Protein AF-A0A3N4RI26-F1 (afdb_monomer_lite)

Radius of gyration: 24.6 Å; chains: 1; bounding box: 34×34×106 Å

pLDDT: mean 72.89, std 19.06, range [35.5, 96.44]

Structure (mmCIF, N/CA/C/O backbone):
data_AF-A0A3N4RI26-F1
#
_entry.id   AF-A0A3N4RI26-F1
#
loop_
_atom_site.group_PDB
_atom_site.id
_atom_site.type_symbol
_atom_site.label_atom_id
_atom_site.label_alt_id
_atom_site.label_comp_id
_atom_site.label_asym_id
_atom_site.label_entity_id
_atom_site.label_seq_id
_atom_site.pdbx_PDB_ins_code
_atom_site.Cartn_x
_atom_site.Cartn_y
_atom_site.Cartn_z
_atom_site.occupancy
_atom_site.B_iso_or_equiv
_atom_site.auth_seq_id
_atom_site.auth_comp_id
_atom_site.auth_asym_id
_atom_site.auth_atom_id
_atom_site.pdbx_PDB_model_num
ATOM 1 N N . MET A 1 1 ? 13.252 3.857 -87.813 1.00 40.91 1 MET A N 1
ATOM 2 C CA . MET A 1 1 ? 14.164 3.438 -86.732 1.00 40.91 1 MET A CA 1
ATOM 3 C C . MET A 1 1 ? 13.305 3.055 -85.542 1.00 40.91 1 MET A C 1
ATOM 5 O O . MET A 1 1 ? 12.417 3.809 -85.177 1.00 40.91 1 MET A O 1
ATOM 9 N N . THR A 1 2 ? 13.484 1.824 -85.089 1.00 35.50 2 THR A N 1
ATOM 10 C CA . THR A 1 2 ? 12.728 1.076 -84.079 1.00 35.50 2 THR A CA 1
ATOM 11 C C . THR A 1 2 ? 13.024 1.564 -82.653 1.00 35.50 2 THR A C 1
ATOM 13 O O . THR A 1 2 ? 14.157 1.950 -82.398 1.00 35.50 2 THR A O 1
ATOM 16 N N . ASN A 1 3 ? 11.987 1.525 -81.795 1.00 40.06 3 ASN A N 1
ATOM 17 C CA . ASN A 1 3 ? 11.899 1.338 -80.326 1.00 40.06 3 ASN A CA 1
ATOM 18 C C . ASN A 1 3 ? 13.179 1.529 -79.476 1.00 40.06 3 ASN A C 1
ATOM 20 O O . ASN A 1 3 ? 14.255 1.063 -79.826 1.00 40.06 3 ASN A O 1
ATOM 24 N N . THR A 1 4 ? 13.115 2.072 -78.255 1.00 42.47 4 THR A N 1
ATOM 25 C CA . THR A 1 4 ? 12.596 1.339 -77.081 1.00 42.47 4 THR A CA 1
ATOM 26 C C . THR A 1 4 ? 12.365 2.304 -75.909 1.00 42.47 4 THR A C 1
ATOM 28 O O . THR A 1 4 ? 13.264 3.051 -75.534 1.00 42.47 4 THR A O 1
ATOM 31 N N . 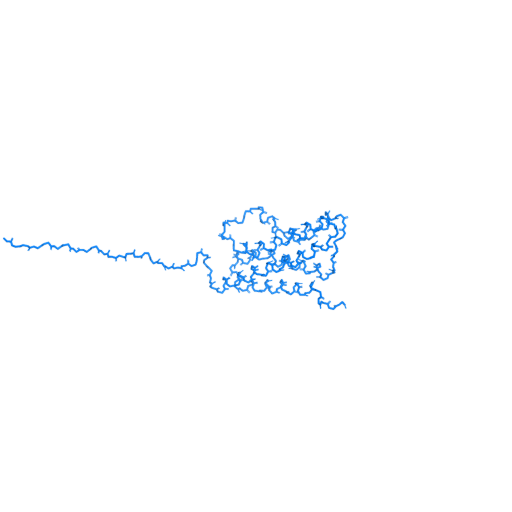SER A 1 5 ? 11.152 2.281 -75.348 1.00 48.16 5 SER A N 1
ATOM 32 C CA . SER A 1 5 ? 10.840 2.785 -74.010 1.00 48.16 5 SER A CA 1
ATOM 33 C C . SER A 1 5 ? 11.521 1.912 -72.962 1.00 48.16 5 SER A C 1
ATOM 35 O O . SER A 1 5 ? 11.330 0.699 -72.988 1.00 48.16 5 SER A O 1
ATOM 37 N N . THR A 1 6 ? 12.199 2.525 -71.997 1.00 48.50 6 THR A N 1
ATOM 38 C CA . THR A 1 6 ? 12.547 1.857 -70.738 1.00 48.50 6 THR A CA 1
ATOM 39 C C . THR A 1 6 ? 12.139 2.777 -69.596 1.00 48.50 6 THR A C 1
ATOM 41 O O . THR A 1 6 ? 12.827 3.737 -69.260 1.00 48.50 6 THR A O 1
ATOM 44 N N . LEU A 1 7 ? 10.936 2.514 -69.089 1.00 49.31 7 LEU A N 1
ATOM 45 C CA . LEU A 1 7 ? 10.533 2.825 -67.726 1.00 49.31 7 LEU A CA 1
ATOM 46 C C . LEU A 1 7 ? 11.225 1.795 -66.826 1.00 49.31 7 LEU A C 1
ATOM 48 O O . LEU A 1 7 ? 11.006 0.607 -67.022 1.00 49.31 7 LEU A O 1
ATOM 52 N N . ASP A 1 8 ? 12.040 2.263 -65.887 1.00 40.84 8 ASP A N 1
ATOM 53 C CA . ASP A 1 8 ? 12.632 1.521 -64.763 1.00 40.84 8 ASP A CA 1
ATOM 54 C C . ASP A 1 8 ? 13.083 2.604 -63.762 1.00 40.84 8 ASP A C 1
ATOM 56 O O . ASP A 1 8 ? 13.692 3.586 -64.176 1.00 40.84 8 ASP A O 1
ATOM 60 N N . LEU A 1 9 ? 12.820 2.601 -62.458 1.00 43.81 9 LEU A N 1
ATOM 61 C CA . LEU A 1 9 ? 12.167 1.672 -61.546 1.00 43.81 9 LEU A CA 1
ATOM 62 C C . LEU A 1 9 ? 11.546 2.533 -60.436 1.00 43.81 9 LEU A C 1
ATOM 64 O O . LEU A 1 9 ? 12.237 3.331 -59.804 1.00 43.81 9 LEU A O 1
ATOM 68 N N . ILE A 1 10 ? 10.250 2.358 -60.184 1.00 45.12 10 ILE A N 1
ATOM 69 C CA . ILE A 1 10 ? 9.661 2.701 -58.889 1.00 45.12 10 ILE A CA 1
ATOM 70 C C . ILE A 1 10 ? 10.203 1.642 -57.929 1.00 45.12 10 ILE A C 1
ATOM 72 O O . ILE A 1 10 ? 9.831 0.474 -58.040 1.00 45.12 10 ILE A O 1
ATOM 76 N N . LEU A 1 11 ? 11.135 2.027 -57.055 1.00 46.47 11 LEU A N 1
ATOM 77 C CA . LEU A 1 11 ? 11.578 1.169 -55.959 1.00 46.47 11 LEU A CA 1
ATOM 78 C C . LEU A 1 11 ? 10.369 0.878 -55.052 1.00 46.47 11 LEU A C 1
ATOM 80 O O . LEU A 1 11 ? 9.719 1.824 -54.599 1.00 46.47 11 LEU A O 1
ATOM 84 N N . PRO A 1 12 ? 10.030 -0.398 -54.816 1.00 46.53 12 PRO A N 1
ATOM 85 C CA . PRO A 1 12 ? 9.010 -0.769 -53.856 1.00 46.53 12 PRO A CA 1
ATOM 86 C C . PRO A 1 12 ? 9.603 -0.734 -52.444 1.00 46.53 12 PRO A C 1
ATOM 88 O O . PRO A 1 12 ? 10.682 -1.274 -52.217 1.00 46.53 12 PRO A O 1
ATOM 91 N N . GLY A 1 13 ? 8.849 -0.151 -51.515 1.00 48.12 13 GLY A N 1
ATOM 92 C CA . GLY A 1 13 ? 8.941 -0.462 -50.091 1.00 48.12 13 GLY A CA 1
ATOM 93 C C . GLY A 1 13 ? 10.145 0.112 -49.352 1.00 48.12 13 GLY A C 1
ATOM 94 O O . GLY A 1 13 ? 11.017 -0.643 -48.945 1.00 48.12 13 GLY A O 1
ATOM 95 N N . ASP A 1 14 ? 10.098 1.407 -49.035 1.00 45.34 14 ASP A N 1
ATOM 96 C CA . ASP A 1 14 ? 10.342 1.763 -47.634 1.00 45.34 14 ASP A CA 1
ATOM 97 C C . ASP A 1 14 ? 9.053 1.382 -46.893 1.00 45.34 14 ASP A C 1
ATOM 99 O O . ASP A 1 14 ? 8.148 2.198 -46.696 1.00 45.34 14 ASP A O 1
ATOM 103 N N . GLU A 1 15 ? 8.908 0.089 -46.588 1.00 51.53 15 GLU A N 1
ATOM 104 C CA . GLU A 1 15 ? 8.112 -0.269 -45.423 1.00 51.53 15 GLU A CA 1
ATOM 105 C C . GLU A 1 15 ? 8.780 0.482 -44.266 1.00 51.53 15 GLU A C 1
ATOM 107 O O . GLU A 1 15 ? 10.002 0.374 -44.128 1.00 51.53 15 GLU A O 1
ATOM 112 N N . PRO A 1 16 ? 8.058 1.312 -43.489 1.00 48.75 16 PRO A N 1
ATOM 113 C CA . PRO A 1 16 ? 8.619 1.730 -42.220 1.00 48.75 16 PRO A CA 1
ATOM 114 C C . PRO A 1 16 ? 9.012 0.434 -41.521 1.00 48.75 16 PRO A C 1
ATOM 116 O O . PRO A 1 16 ? 8.186 -0.481 -41.459 1.00 48.75 16 PRO A O 1
ATOM 119 N N . ASP A 1 17 ? 10.269 0.340 -41.085 1.00 44.81 17 ASP A N 1
ATOM 120 C CA . ASP A 1 17 ? 10.638 -0.641 -40.082 1.00 44.81 17 ASP A CA 1
ATOM 121 C C . ASP A 1 17 ? 9.568 -0.496 -38.996 1.00 44.81 17 ASP A C 1
ATOM 123 O O . ASP A 1 17 ? 9.475 0.512 -38.304 1.00 44.81 17 ASP A O 1
ATOM 127 N N . ASP A 1 18 ? 8.657 -1.463 -38.957 1.00 51.97 18 ASP A N 1
ATOM 128 C CA . ASP A 1 18 ? 7.813 -1.752 -37.816 1.00 51.97 18 ASP A CA 1
ATOM 129 C C . ASP A 1 18 ? 8.748 -2.454 -36.834 1.00 51.97 18 ASP A C 1
ATOM 131 O O . ASP A 1 18 ? 8.627 -3.641 -36.523 1.00 51.97 18 ASP A O 1
ATOM 135 N N . ASP A 1 19 ? 9.786 -1.731 -36.408 1.00 46.38 19 ASP A N 1
ATOM 136 C CA . ASP A 1 19 ? 10.457 -2.032 -35.176 1.00 46.38 19 ASP A CA 1
ATOM 137 C C . ASP A 1 19 ? 9.411 -1.737 -34.117 1.00 46.38 19 ASP A C 1
ATOM 139 O O . ASP A 1 19 ? 9.260 -0.608 -33.666 1.00 46.38 19 ASP A O 1
ATOM 143 N N . GLY A 1 20 ? 8.629 -2.770 -33.788 1.00 44.25 20 GLY A N 1
ATOM 144 C CA . GLY A 1 20 ? 7.655 -2.812 -32.704 1.00 44.25 20 GLY A CA 1
ATOM 145 C C . GLY A 1 20 ? 8.322 -2.581 -31.348 1.00 44.25 20 GLY A C 1
ATOM 146 O O . GLY A 1 20 ? 8.248 -3.419 -30.450 1.00 44.25 20 GLY A O 1
ATOM 147 N N . GLN A 1 21 ? 9.021 -1.455 -31.221 1.00 46.38 21 GLN A N 1
ATOM 148 C CA . GLN A 1 21 ? 9.578 -0.896 -30.022 1.00 46.38 21 GLN A CA 1
ATOM 149 C C . GLN A 1 21 ? 8.383 -0.602 -29.138 1.00 46.38 21 GLN A C 1
ATOM 151 O O . GLN A 1 21 ? 7.581 0.301 -29.388 1.00 46.38 21 GLN A O 1
ATOM 156 N N . ASP A 1 22 ? 8.254 -1.441 -28.118 1.00 49.50 22 ASP A N 1
ATOM 157 C CA . ASP A 1 22 ? 7.425 -1.195 -26.958 1.00 49.50 22 ASP A CA 1
ATOM 158 C C . ASP A 1 22 ? 7.547 0.285 -26.564 1.00 49.50 22 ASP A C 1
ATOM 160 O O . ASP A 1 22 ? 8.615 0.773 -26.192 1.00 49.50 22 ASP A O 1
ATOM 164 N N . TYR A 1 23 ? 6.433 1.001 -26.708 1.00 52.81 23 TYR A N 1
ATOM 165 C CA . TYR A 1 23 ? 6.313 2.463 -26.689 1.00 52.81 23 TYR A CA 1
ATOM 166 C C . TYR A 1 23 ? 6.672 3.122 -25.334 1.00 52.81 23 TYR A C 1
ATOM 168 O O . TYR A 1 23 ? 6.436 4.312 -25.144 1.00 52.81 23 TYR A O 1
ATOM 176 N N . ASP A 1 24 ? 7.208 2.361 -24.375 1.00 62.44 24 ASP A N 1
ATOM 177 C CA . ASP A 1 24 ? 7.559 2.789 -23.017 1.00 62.44 24 ASP A CA 1
ATOM 178 C C . ASP A 1 24 ? 9.058 2.657 -22.678 1.00 62.44 24 ASP A C 1
ATOM 180 O O . ASP A 1 24 ? 9.478 3.096 -21.606 1.00 62.44 24 ASP A O 1
ATOM 184 N N . GLY A 1 25 ? 9.883 2.100 -23.575 1.00 67.25 25 GLY A N 1
ATOM 185 C CA . GLY A 1 25 ? 11.329 1.963 -23.366 1.00 67.25 25 GLY A CA 1
ATOM 186 C C . GLY A 1 25 ? 11.726 0.967 -22.267 1.00 67.25 25 GLY A C 1
ATOM 187 O O . GLY A 1 25 ? 12.860 1.021 -21.785 1.00 67.25 25 GLY A O 1
ATOM 188 N N . LEU A 1 26 ? 10.818 0.072 -21.862 1.00 72.81 26 LEU A N 1
ATOM 189 C CA . LEU A 1 26 ? 11.044 -0.919 -20.811 1.00 72.81 26 LEU A CA 1
ATOM 190 C C . LEU A 1 26 ? 11.408 -2.292 -21.380 1.00 72.81 26 LEU A C 1
ATOM 192 O O . LEU A 1 26 ? 10.795 -2.799 -22.322 1.00 72.81 26 LEU A O 1
ATOM 196 N N . SER A 1 27 ? 12.361 -2.965 -20.740 1.00 80.75 27 SER A N 1
ATOM 197 C CA . SER A 1 27 ? 12.657 -4.368 -21.035 1.00 80.75 27 SER A CA 1
ATOM 198 C C . SER A 1 27 ? 11.496 -5.285 -20.610 1.00 80.75 27 SER A C 1
ATOM 200 O O . SER A 1 27 ? 10.722 -4.961 -19.706 1.00 80.75 27 SER A O 1
ATOM 202 N N . SER A 1 28 ? 11.351 -6.465 -21.226 1.00 81.75 28 SER A N 1
ATOM 203 C CA . SER A 1 28 ? 10.301 -7.427 -20.831 1.00 81.75 28 SER A CA 1
ATOM 204 C C . SER A 1 28 ? 10.307 -7.782 -19.333 1.00 81.75 28 SER A C 1
ATOM 206 O O . SER A 1 28 ? 9.226 -7.790 -18.746 1.00 81.75 28 SER A O 1
ATOM 208 N N . PRO A 1 29 ? 11.466 -7.993 -18.675 1.00 81.94 29 PRO A N 1
ATOM 209 C CA . PRO A 1 29 ? 11.506 -8.214 -17.227 1.00 81.94 29 PRO A CA 1
ATOM 210 C C . PRO A 1 29 ? 11.007 -7.018 -16.401 1.00 81.94 29 PRO A C 1
ATOM 212 O O . PRO A 1 29 ? 10.366 -7.195 -15.366 1.00 81.94 29 PRO A O 1
ATOM 215 N N . GLU A 1 30 ? 11.264 -5.784 -16.845 1.00 82.12 30 GLU A N 1
ATOM 216 C CA . GLU A 1 30 ? 10.748 -4.585 -16.172 1.00 82.12 30 GLU A CA 1
ATOM 217 C C . GLU A 1 30 ? 9.230 -4.474 -16.325 1.00 82.12 30 GLU A C 1
ATOM 219 O O . GLU A 1 30 ? 8.538 -4.155 -15.357 1.00 82.12 30 GLU A O 1
ATOM 224 N N . ARG A 1 31 ? 8.695 -4.809 -17.506 1.00 82.19 31 ARG A N 1
ATOM 225 C CA . ARG A 1 31 ? 7.246 -4.863 -17.748 1.00 82.19 31 ARG A CA 1
ATOM 226 C C . ARG A 1 31 ? 6.556 -5.914 -16.882 1.00 82.19 31 ARG A C 1
ATOM 228 O O . ARG A 1 31 ? 5.508 -5.628 -16.306 1.00 82.19 31 ARG A O 1
ATOM 235 N N . GLU A 1 32 ? 7.151 -7.098 -16.744 1.00 85.81 32 GLU A N 1
ATOM 236 C CA . GLU A 1 32 ? 6.658 -8.144 -15.840 1.00 85.81 32 GLU A CA 1
ATOM 237 C C . GLU A 1 32 ? 6.652 -7.655 -14.386 1.00 85.81 32 GLU A C 1
ATOM 239 O O . GLU A 1 32 ? 5.623 -7.714 -13.714 1.00 85.81 32 GLU A O 1
ATOM 244 N N . THR A 1 33 ? 7.751 -7.050 -13.935 1.00 87.25 33 THR A N 1
ATOM 245 C CA . THR A 1 33 ? 7.863 -6.509 -12.573 1.00 87.25 33 THR A CA 1
ATOM 246 C C . THR A 1 33 ? 6.831 -5.402 -12.303 1.00 87.25 33 THR A C 1
ATOM 248 O O . THR A 1 33 ? 6.257 -5.325 -11.216 1.00 87.25 33 THR A O 1
ATOM 251 N N . LEU A 1 34 ? 6.539 -4.548 -13.287 1.00 86.31 34 LEU A N 1
ATOM 252 C CA . LEU A 1 34 ? 5.482 -3.538 -13.175 1.00 86.31 34 LEU A CA 1
ATOM 253 C C . LEU A 1 34 ? 4.085 -4.157 -13.099 1.00 86.31 34 LEU A C 1
ATOM 255 O O . LEU A 1 34 ? 3.252 -3.693 -12.319 1.00 86.31 34 LEU A O 1
ATOM 259 N N . ALA A 1 35 ? 3.819 -5.207 -13.876 1.00 87.75 35 ALA A N 1
ATOM 260 C CA . ALA A 1 35 ? 2.559 -5.936 -13.795 1.00 87.75 35 ALA A CA 1
ATOM 261 C C . ALA A 1 35 ? 2.390 -6.601 -12.418 1.00 87.75 35 ALA A C 1
ATOM 263 O O . ALA A 1 35 ? 1.306 -6.551 -11.828 1.00 87.75 35 ALA A O 1
ATOM 264 N N . GLU A 1 36 ? 3.467 -7.157 -11.859 1.00 90.50 36 GLU A N 1
ATOM 265 C CA . GLU A 1 36 ? 3.473 -7.685 -10.496 1.00 90.50 36 GLU A CA 1
ATOM 266 C C . GLU A 1 36 ? 3.217 -6.597 -9.450 1.00 90.50 36 GLU A C 1
ATOM 268 O O . GLU A 1 36 ? 2.423 -6.814 -8.528 1.00 90.50 36 GLU A O 1
ATOM 273 N N . ALA A 1 37 ? 3.833 -5.420 -9.601 1.00 90.69 37 ALA A N 1
ATOM 274 C CA . ALA A 1 37 ? 3.595 -4.278 -8.725 1.00 90.69 37 ALA A CA 1
ATOM 275 C C . ALA A 1 37 ? 2.131 -3.834 -8.766 1.00 90.69 37 ALA A C 1
ATOM 277 O O . ALA A 1 37 ? 1.514 -3.674 -7.710 1.00 90.69 37 ALA A O 1
ATOM 278 N N . ALA A 1 38 ? 1.540 -3.739 -9.959 1.00 90.38 38 ALA A N 1
ATOM 279 C CA . ALA A 1 38 ? 0.128 -3.420 -10.128 1.00 90.38 38 ALA A CA 1
ATOM 280 C C . ALA A 1 38 ? -0.766 -4.462 -9.437 1.00 90.38 38 ALA A C 1
ATOM 282 O O . ALA A 1 38 ? -1.655 -4.109 -8.657 1.00 90.38 38 ALA A O 1
ATOM 283 N N . GLY A 1 39 ? -0.488 -5.752 -9.648 1.00 91.88 39 GLY A N 1
ATOM 284 C CA . GLY A 1 39 ? -1.195 -6.843 -8.977 1.00 91.88 39 GLY A CA 1
ATOM 285 C C . GLY A 1 39 ? -1.050 -6.794 -7.452 1.00 91.88 39 GLY A C 1
ATOM 286 O O . GLY A 1 39 ? -2.009 -7.058 -6.724 1.00 91.88 39 GLY A O 1
ATOM 287 N N . MET A 1 40 ? 0.127 -6.418 -6.948 1.00 94.69 40 MET A N 1
ATOM 288 C CA . MET A 1 40 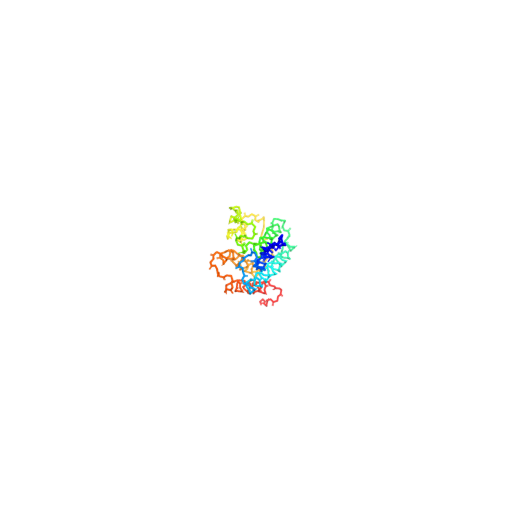? 0.362 -6.229 -5.519 1.00 94.69 40 MET A CA 1
ATOM 289 C C . MET A 1 40 ? -0.411 -5.030 -4.965 1.00 94.69 40 MET A C 1
ATOM 291 O O . MET A 1 40 ? -1.024 -5.152 -3.906 1.00 94.69 40 MET A O 1
ATOM 295 N N . GLY A 1 41 ? -0.457 -3.912 -5.691 1.00 92.88 41 GLY A N 1
ATOM 296 C CA . GLY A 1 41 ? -1.239 -2.737 -5.314 1.00 92.88 41 GLY A CA 1
ATOM 297 C C . GLY A 1 41 ? -2.730 -3.030 -5.192 1.00 92.88 41 GLY A C 1
ATOM 298 O O . GLY A 1 41 ? -3.351 -2.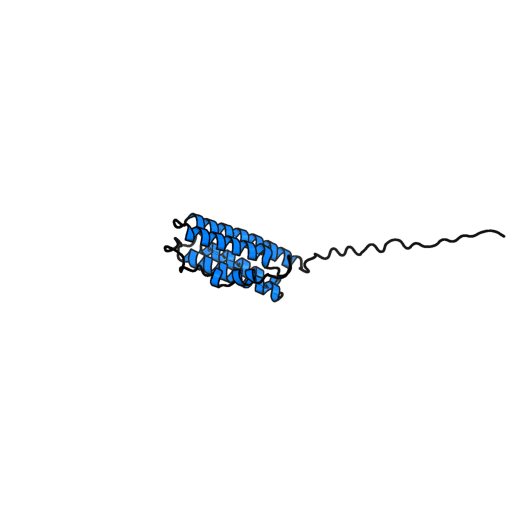626 -4.210 1.00 92.88 41 GLY A O 1
ATOM 299 N N . VAL A 1 42 ? -3.293 -3.809 -6.121 1.00 94.75 42 VAL A N 1
ATOM 300 C CA . VAL A 1 42 ? -4.693 -4.260 -6.052 1.00 94.75 42 VAL A CA 1
ATOM 301 C C . VAL A 1 42 ? -4.940 -5.121 -4.810 1.00 94.75 42 VAL A C 1
ATOM 303 O O . VAL A 1 42 ? -5.914 -4.894 -4.090 1.00 94.75 42 VAL A O 1
ATOM 306 N N . ARG A 1 43 ? -4.055 -6.085 -4.517 1.00 96.06 43 ARG A N 1
ATOM 307 C CA . ARG A 1 43 ? -4.180 -6.945 -3.325 1.00 96.06 43 ARG A CA 1
ATOM 308 C C . ARG A 1 43 ? -4.069 -6.149 -2.026 1.00 96.06 43 ARG A C 1
ATOM 310 O O . ARG A 1 43 ? -4.900 -6.331 -1.138 1.00 96.06 43 ARG A O 1
ATOM 317 N N . ALA A 1 44 ? -3.095 -5.247 -1.934 1.00 94.38 44 ALA A N 1
ATOM 318 C CA . ALA A 1 44 ? -2.921 -4.376 -0.777 1.00 94.38 44 ALA A CA 1
ATOM 319 C C . ALA A 1 44 ? -4.148 -3.487 -0.566 1.00 94.38 44 ALA A C 1
ATOM 321 O O . ALA A 1 44 ? -4.684 -3.431 0.538 1.00 94.38 44 ALA A O 1
ATOM 322 N N . ALA A 1 45 ? -4.659 -2.860 -1.628 1.00 93.88 45 ALA A N 1
ATOM 323 C CA . ALA A 1 45 ? -5.868 -2.049 -1.562 1.00 93.88 45 ALA A CA 1
ATOM 324 C C . ALA A 1 45 ? -7.097 -2.856 -1.127 1.00 93.88 45 ALA A C 1
ATOM 326 O O . ALA A 1 45 ? -7.892 -2.366 -0.328 1.00 93.88 45 ALA A O 1
ATOM 327 N N . ALA A 1 46 ? -7.250 -4.093 -1.606 1.00 96.44 46 ALA A N 1
ATOM 328 C CA . ALA A 1 46 ? -8.316 -4.982 -1.156 1.00 96.44 46 ALA A CA 1
ATOM 329 C C . ALA A 1 46 ? -8.202 -5.292 0.344 1.00 96.44 46 ALA A C 1
ATOM 331 O O . ALA A 1 46 ? -9.187 -5.150 1.061 1.00 96.44 46 ALA A O 1
ATOM 332 N N . TRP A 1 47 ? -7.006 -5.627 0.838 1.00 95.69 47 TRP A N 1
ATOM 333 C CA . TRP A 1 47 ? -6.771 -5.844 2.269 1.00 95.69 47 TRP A CA 1
ATOM 334 C C . TRP A 1 47 ? -7.065 -4.587 3.106 1.00 95.69 47 TRP A C 1
ATOM 336 O O . TRP A 1 47 ? -7.752 -4.664 4.116 1.00 95.69 47 TRP A O 1
ATOM 346 N N . ILE A 1 48 ? -6.648 -3.401 2.661 1.00 93.50 48 ILE A N 1
ATOM 347 C CA . ILE A 1 48 ? -6.957 -2.140 3.359 1.00 93.50 48 ILE A CA 1
ATOM 348 C C . ILE A 1 48 ? -8.476 -1.891 3.410 1.00 93.50 48 ILE A C 1
ATOM 350 O O . ILE A 1 48 ? -8.991 -1.398 4.414 1.00 93.50 48 ILE A O 1
ATOM 354 N N . ARG A 1 49 ? -9.216 -2.232 2.347 1.00 95.12 49 ARG A N 1
ATOM 355 C CA . ARG A 1 49 ? -10.681 -2.089 2.315 1.00 95.12 49 ARG A CA 1
ATOM 356 C C . ARG A 1 49 ? -11.373 -3.001 3.329 1.00 95.12 49 ARG A C 1
ATOM 358 O O . ARG A 1 49 ? -12.323 -2.544 3.954 1.00 95.12 49 ARG A O 1
ATOM 365 N N . THR A 1 50 ? -10.870 -4.211 3.586 1.00 96.00 50 THR A N 1
ATOM 366 C CA . THR A 1 50 ? -11.441 -5.063 4.650 1.00 96.00 50 THR A CA 1
ATOM 367 C C . THR A 1 50 ? -11.233 -4.457 6.043 1.00 96.00 50 THR A C 1
ATOM 369 O O . THR A 1 50 ? -12.098 -4.573 6.910 1.00 96.00 50 THR A O 1
ATOM 372 N N . LEU A 1 51 ? -10.126 -3.736 6.261 1.00 93.25 51 LEU A N 1
ATOM 373 C CA . LEU A 1 51 ? -9.928 -2.952 7.485 1.00 93.25 51 LEU A CA 1
ATOM 374 C C . LEU A 1 51 ? -10.893 -1.764 7.566 1.00 93.25 51 LEU A C 1
ATOM 376 O O . LEU A 1 51 ? -11.361 -1.432 8.655 1.00 93.25 51 LEU A O 1
ATOM 380 N N . ALA A 1 52 ? -11.204 -1.133 6.429 1.00 92.25 52 ALA A N 1
ATOM 381 C CA . ALA A 1 52 ? -12.169 -0.039 6.346 1.00 92.25 52 ALA A CA 1
ATOM 382 C C . ALA A 1 52 ? -13.588 -0.502 6.714 1.00 92.25 52 ALA A C 1
ATOM 384 O O . ALA A 1 52 ? -14.266 0.165 7.493 1.00 92.25 52 ALA A O 1
ATOM 385 N N . GLU A 1 53 ? -14.014 -1.664 6.214 1.00 94.94 53 GLU A N 1
ATOM 386 C CA . GLU A 1 53 ? -15.329 -2.264 6.493 1.00 94.94 53 GLU A CA 1
ATOM 387 C C . GLU A 1 53 ? -15.569 -2.520 7.986 1.00 94.94 53 GLU A C 1
ATOM 389 O O . GLU A 1 53 ? -16.702 -2.430 8.456 1.00 94.94 53 GLU A O 1
ATOM 394 N N . ARG A 1 54 ? -14.504 -2.780 8.752 1.00 93.44 54 ARG A N 1
ATOM 395 C CA . ARG A 1 54 ? -14.572 -2.967 10.208 1.00 93.44 54 ARG A CA 1
ATOM 396 C C . ARG A 1 54 ? -14.759 -1.670 10.993 1.00 93.44 54 ARG A C 1
ATOM 398 O O . ARG A 1 54 ? -15.119 -1.722 12.167 1.00 93.44 54 ARG A O 1
ATOM 405 N N . GLN A 1 55 ? -14.502 -0.510 10.389 1.00 90.69 55 GLN A N 1
ATOM 406 C CA . GLN A 1 55 ? -14.561 0.755 11.113 1.00 90.69 55 GLN A CA 1
ATOM 407 C C . GLN A 1 55 ? -16.013 1.169 11.384 1.00 90.69 55 GLN A C 1
ATOM 409 O O . GLN A 1 55 ? -16.792 1.433 10.459 1.00 90.69 55 GLN A O 1
ATOM 414 N N . GLY A 1 56 ? -16.349 1.297 12.672 1.00 87.69 56 GLY A N 1
ATOM 415 C CA . GLY A 1 56 ? -17.628 1.857 13.119 1.00 87.69 56 GLY A CA 1
ATOM 416 C C . GLY A 1 56 ? -17.780 3.340 12.765 1.00 87.69 56 GLY A C 1
ATOM 417 O O . GLY A 1 56 ? -18.866 3.779 12.399 1.00 87.69 56 GLY A O 1
ATOM 418 N N . GLU A 1 57 ? -16.673 4.087 12.784 1.00 88.19 57 GLU A N 1
ATOM 419 C CA . GLU A 1 57 ? -16.642 5.513 12.449 1.00 88.19 57 GLU A CA 1
ATOM 420 C C . GLU A 1 57 ? -16.479 5.749 10.938 1.00 88.19 57 GLU A C 1
ATOM 422 O O . GLU A 1 57 ? -15.537 5.264 10.301 1.00 88.19 57 GLU A O 1
ATOM 427 N N . GLU A 1 58 ? -17.368 6.561 10.363 1.00 88.12 58 GLU A N 1
ATOM 428 C CA . GLU A 1 58 ? -17.403 6.890 8.929 1.00 88.12 58 GLU A CA 1
ATOM 429 C C . GLU A 1 58 ? -16.121 7.591 8.443 1.00 88.12 58 GLU A C 1
ATOM 431 O O . GLU A 1 58 ? -15.639 7.338 7.337 1.00 88.12 58 GLU A O 1
ATOM 436 N N . ASP A 1 59 ? -15.542 8.476 9.258 1.00 83.75 59 ASP A N 1
ATOM 437 C CA . ASP A 1 59 ? -14.297 9.175 8.912 1.00 83.75 59 ASP A CA 1
ATOM 438 C C . ASP A 1 59 ? -13.098 8.220 8.840 1.00 83.75 59 ASP A C 1
ATOM 440 O O . ASP A 1 59 ? -12.241 8.354 7.957 1.00 83.75 59 ASP A O 1
ATOM 444 N N . ASN A 1 60 ? -13.068 7.207 9.710 1.00 85.06 60 ASN A N 1
ATOM 445 C CA . ASN A 1 60 ? -12.022 6.187 9.712 1.00 85.06 60 ASN A CA 1
ATOM 446 C C . ASN A 1 60 ? -12.135 5.290 8.476 1.00 85.06 60 ASN A C 1
ATOM 448 O O . ASN A 1 60 ? -11.135 5.060 7.789 1.00 85.06 60 ASN A O 1
ATOM 452 N N . ARG A 1 61 ? -13.359 4.872 8.129 1.00 90.00 61 ARG A N 1
ATOM 453 C CA . ARG A 1 61 ? -13.632 4.116 6.899 1.00 90.00 61 ARG A CA 1
ATOM 454 C C . ARG A 1 61 ? -13.192 4.882 5.656 1.00 90.00 61 ARG A C 1
ATOM 456 O O . ARG A 1 61 ? -12.389 4.375 4.873 1.00 90.00 61 ARG A O 1
ATOM 463 N N . ARG A 1 62 ? -13.620 6.144 5.514 1.00 86.56 62 ARG A N 1
ATOM 464 C CA . ARG A 1 62 ? -13.229 7.004 4.382 1.00 86.56 62 ARG A CA 1
ATOM 465 C C . ARG A 1 62 ? -11.721 7.211 4.293 1.00 86.56 62 ARG A C 1
ATOM 467 O O . ARG A 1 62 ? -11.184 7.276 3.185 1.00 86.56 62 ARG A O 1
ATOM 474 N N . SER A 1 63 ? -11.036 7.321 5.429 1.00 84.38 63 SER A N 1
ATOM 475 C CA . SER A 1 63 ? -9.578 7.465 5.467 1.00 84.38 63 SER A CA 1
ATOM 476 C C . SER A 1 63 ? -8.878 6.221 4.914 1.00 84.38 63 SER A C 1
ATOM 478 O O . SER A 1 63 ? -8.047 6.348 4.013 1.00 84.38 63 SER A O 1
ATOM 480 N N . LEU A 1 64 ? -9.272 5.022 5.356 1.00 89.00 64 LEU A N 1
ATOM 481 C CA . LEU A 1 64 ? -8.722 3.759 4.849 1.00 89.00 64 LEU A CA 1
ATOM 482 C C . LEU A 1 64 ? -9.068 3.524 3.370 1.00 89.00 64 LEU A C 1
ATOM 484 O O . LEU A 1 64 ? -8.214 3.095 2.601 1.00 89.00 64 LEU A O 1
ATOM 488 N N . GLU A 1 65 ? -10.264 3.891 2.911 1.00 90.56 65 GLU A N 1
ATOM 489 C CA . GLU A 1 65 ? -10.611 3.798 1.486 1.00 90.56 65 GLU A CA 1
ATOM 490 C C . GLU A 1 65 ? -9.789 4.737 0.595 1.00 90.56 65 GLU A C 1
ATOM 492 O O . GLU A 1 65 ? -9.423 4.389 -0.532 1.00 90.56 65 GLU A O 1
ATOM 497 N N . ARG A 1 66 ? -9.526 5.969 1.051 1.00 86.12 66 ARG A N 1
ATOM 498 C CA . ARG A 1 66 ? -8.624 6.888 0.336 1.00 86.12 66 ARG A CA 1
ATOM 499 C C . ARG A 1 66 ? -7.216 6.317 0.280 1.00 86.12 66 ARG A C 1
ATOM 501 O O . ARG A 1 66 ? -6.612 6.346 -0.787 1.00 86.12 66 ARG A O 1
ATOM 508 N N . TYR A 1 67 ? -6.748 5.758 1.390 1.00 86.69 67 TYR A N 1
ATOM 509 C CA . TYR A 1 67 ? -5.449 5.114 1.479 1.00 86.69 67 TYR A CA 1
ATOM 510 C C . TYR A 1 67 ? -5.342 3.913 0.517 1.00 86.69 67 TYR A C 1
ATOM 512 O O . TYR A 1 67 ? -4.415 3.849 -0.285 1.00 86.69 67 TYR A O 1
ATOM 520 N N . ALA A 1 68 ? -6.347 3.031 0.486 1.00 91.00 68 ALA A N 1
ATOM 521 C CA . ALA A 1 68 ? -6.429 1.914 -0.459 1.00 91.00 68 ALA A CA 1
ATOM 522 C C . ALA A 1 68 ? -6.360 2.379 -1.923 1.00 91.00 68 ALA A C 1
ATOM 524 O O . ALA A 1 68 ? -5.598 1.832 -2.718 1.00 91.00 68 ALA A O 1
ATOM 525 N N . ARG A 1 69 ? -7.127 3.421 -2.277 1.00 87.81 69 ARG A N 1
ATOM 526 C CA . ARG A 1 69 ? -7.099 4.011 -3.626 1.00 87.81 69 ARG A CA 1
ATOM 527 C C . ARG A 1 69 ? -5.731 4.584 -3.982 1.00 87.81 69 ARG A C 1
ATOM 529 O O . ARG A 1 69 ? -5.320 4.444 -5.127 1.00 87.81 69 ARG A O 1
ATOM 536 N N . ALA A 1 70 ? -5.051 5.232 -3.036 1.00 84.56 70 ALA A N 1
ATOM 537 C CA . ALA A 1 70 ? -3.713 5.768 -3.262 1.00 84.56 70 ALA A CA 1
ATOM 538 C C . ALA A 1 70 ? -2.717 4.639 -3.557 1.00 84.56 70 ALA A C 1
ATOM 540 O O . ALA A 1 70 ? -2.057 4.680 -4.589 1.00 84.56 70 ALA A O 1
ATOM 541 N N . VAL A 1 71 ? -2.682 3.596 -2.719 1.00 88.69 71 VAL A N 1
ATOM 542 C CA . VAL A 1 71 ? -1.798 2.431 -2.904 1.00 88.69 71 VAL A CA 1
ATOM 543 C C . VAL A 1 71 ? -2.007 1.765 -4.261 1.00 88.69 71 VAL A C 1
ATOM 545 O O . VAL A 1 71 ? -1.048 1.571 -5.006 1.00 88.69 71 VAL A O 1
ATOM 548 N N . GLU A 1 72 ? -3.258 1.468 -4.618 1.00 90.81 72 GLU A N 1
ATOM 549 C CA . GLU A 1 72 ? -3.586 0.869 -5.914 1.00 90.81 72 GLU A CA 1
ATOM 550 C C . GLU A 1 72 ? -3.138 1.759 -7.072 1.00 90.81 72 GLU A C 1
ATOM 552 O O . GLU A 1 72 ? -2.463 1.296 -7.989 1.00 90.81 72 GLU A O 1
ATOM 557 N N . ARG A 1 73 ? -3.497 3.046 -7.029 1.00 86.75 73 ARG A N 1
ATOM 558 C CA . ARG A 1 73 ? -3.205 4.006 -8.094 1.00 86.75 73 ARG A CA 1
ATOM 559 C C . ARG A 1 73 ? -1.705 4.145 -8.326 1.00 86.75 73 ARG A C 1
ATOM 561 O O . ARG A 1 73 ? -1.269 4.103 -9.472 1.00 86.75 73 ARG A O 1
ATOM 568 N N . ILE A 1 74 ? -0.929 4.256 -7.256 1.00 85.44 74 ILE A N 1
ATOM 569 C CA . ILE A 1 74 ? 0.514 4.459 -7.356 1.00 85.44 74 ILE A CA 1
ATOM 570 C C . ILE A 1 74 ? 1.168 3.232 -7.950 1.00 85.44 74 ILE A C 1
ATOM 572 O O . ILE A 1 74 ? 1.853 3.350 -8.958 1.00 85.44 74 ILE A O 1
ATOM 576 N N . LEU A 1 75 ? 0.881 2.056 -7.391 1.00 87.06 75 LEU A N 1
ATOM 577 C CA . LEU A 1 75 ? 1.526 0.817 -7.808 1.00 87.06 75 LEU A CA 1
ATOM 578 C C . LEU A 1 75 ? 1.073 0.313 -9.186 1.00 87.06 75 LEU A C 1
ATOM 580 O O . LEU A 1 75 ? 1.741 -0.538 -9.760 1.00 87.06 75 LEU A O 1
ATOM 584 N N . SER A 1 76 ? -0.039 0.825 -9.724 1.00 83.62 76 SER A N 1
ATOM 585 C CA . SER A 1 76 ? -0.554 0.427 -11.043 1.00 83.62 76 SER A CA 1
ATOM 586 C C . SER A 1 76 ? -0.330 1.448 -12.157 1.00 83.62 76 SER A C 1
ATOM 588 O O . SER A 1 76 ? -0.225 1.050 -13.316 1.00 83.62 76 SER A O 1
ATOM 590 N N . ARG A 1 77 ? -0.285 2.749 -11.844 1.00 75.81 77 ARG A N 1
ATOM 591 C CA . ARG A 1 77 ? -0.241 3.817 -12.859 1.00 75.81 77 ARG A CA 1
ATOM 592 C C . ARG A 1 77 ? 0.952 4.744 -12.711 1.00 75.81 77 ARG A C 1
ATOM 594 O O . ARG A 1 77 ? 1.500 5.171 -13.715 1.00 75.81 77 ARG A O 1
ATOM 601 N N . GLU A 1 78 ? 1.358 5.045 -11.483 1.00 72.94 78 GLU A N 1
ATOM 602 C CA . GLU A 1 78 ? 2.292 6.150 -11.215 1.00 72.94 78 GLU A CA 1
ATOM 603 C C . GLU A 1 78 ? 3.724 5.692 -10.948 1.00 72.94 78 GLU A C 1
ATOM 605 O O . GLU A 1 78 ? 4.601 6.536 -10.781 1.00 72.94 78 GLU A O 1
ATOM 610 N N . ILE A 1 79 ? 3.987 4.377 -10.935 1.00 71.12 79 ILE A N 1
ATOM 611 C CA . ILE A 1 79 ? 5.364 3.869 -10.920 1.00 71.12 79 ILE A CA 1
ATOM 612 C C . ILE A 1 79 ? 6.104 4.356 -12.165 1.00 71.12 79 ILE A C 1
ATOM 614 O O . ILE A 1 79 ? 7.245 4.764 -12.045 1.00 71.12 79 ILE A O 1
ATOM 618 N N . VAL A 1 80 ? 5.481 4.349 -13.347 1.00 62.31 80 VAL A N 1
ATOM 619 C CA . VAL A 1 80 ? 6.118 4.835 -14.579 1.00 62.31 80 VAL A CA 1
ATOM 620 C C . VAL A 1 80 ? 5.811 6.321 -14.734 1.00 62.31 80 VAL A C 1
ATOM 622 O O . VAL A 1 80 ? 4.703 6.690 -15.113 1.00 62.31 80 VAL A O 1
ATOM 625 N N . THR A 1 81 ? 6.797 7.173 -14.449 1.00 55.81 81 THR A N 1
ATOM 626 C CA . THR A 1 81 ? 6.689 8.644 -14.386 1.00 55.81 81 THR A CA 1
ATOM 627 C C . THR A 1 81 ? 6.301 9.357 -15.690 1.00 55.81 81 THR A C 1
ATOM 629 O O . THR A 1 81 ? 6.295 10.584 -15.707 1.00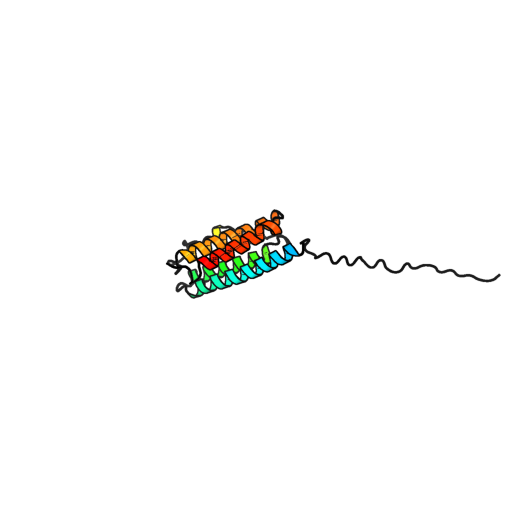 55.81 81 THR A O 1
ATOM 632 N N . ASP A 1 82 ? 5.977 8.631 -16.761 1.00 50.88 82 ASP A N 1
ATOM 633 C CA . ASP A 1 82 ? 5.731 9.212 -18.087 1.00 50.88 82 ASP A CA 1
ATOM 634 C C . ASP A 1 82 ? 4.664 8.477 -18.919 1.00 50.88 82 ASP A C 1
ATOM 636 O O . ASP A 1 82 ? 4.489 8.757 -20.100 1.00 50.88 82 ASP A O 1
ATOM 640 N N . ARG A 1 83 ? 3.915 7.526 -18.335 1.00 48.50 83 ARG A N 1
ATOM 641 C CA . ARG A 1 83 ? 2.919 6.760 -19.111 1.00 48.50 83 ARG A CA 1
ATOM 642 C C . ARG A 1 83 ? 1.727 7.615 -19.568 1.00 48.50 83 ARG A C 1
ATOM 644 O O . ARG A 1 83 ? 1.150 7.328 -20.609 1.00 48.50 83 ARG A O 1
ATOM 651 N N . ASP A 1 84 ? 1.406 8.669 -18.813 1.00 50.59 84 ASP A N 1
ATOM 652 C CA . ASP A 1 84 ? 0.291 9.595 -19.071 1.00 50.59 84 ASP A CA 1
ATOM 653 C C . ASP A 1 84 ? 0.722 11.084 -18.977 1.00 50.59 84 ASP A C 1
ATOM 655 O O . ASP A 1 84 ? -0.121 11.973 -18.829 1.00 50.59 84 ASP A O 1
ATOM 659 N N . GLY A 1 85 ? 2.030 11.373 -19.046 1.00 48.47 85 GLY A N 1
ATOM 660 C CA . GLY A 1 85 ? 2.612 12.712 -18.866 1.00 48.47 85 GLY A CA 1
ATOM 661 C C . GLY A 1 85 ? 3.155 12.995 -17.452 1.00 48.47 85 GLY A C 1
ATOM 662 O O . GLY A 1 85 ? 3.106 12.126 -16.577 1.00 48.47 85 GLY A O 1
ATOM 663 N N . PRO A 1 86 ? 3.705 14.204 -17.204 1.00 51.06 86 PRO A N 1
ATOM 664 C CA . PRO A 1 86 ? 4.372 14.532 -15.946 1.00 51.06 86 PRO A CA 1
ATOM 665 C C . PRO A 1 86 ? 3.413 14.423 -14.756 1.00 51.06 86 PRO A C 1
ATOM 667 O O . PRO A 1 86 ? 2.275 14.891 -14.821 1.00 51.06 86 PRO A O 1
ATOM 670 N N . LEU A 1 87 ? 3.894 13.864 -13.639 1.00 52.03 87 LEU A N 1
ATOM 671 C CA . LEU A 1 87 ? 3.159 13.826 -12.370 1.00 52.03 87 LEU A CA 1
ATOM 672 C C . LEU A 1 87 ? 2.761 15.263 -11.975 1.00 52.03 87 LEU A C 1
ATOM 674 O O . LEU A 1 87 ? 3.599 16.055 -11.539 1.00 52.03 87 LEU A O 1
ATOM 678 N N . GLU A 1 88 ? 1.487 15.625 -12.144 1.00 50.84 88 GLU A N 1
ATOM 679 C CA . GLU A 1 88 ? 0.990 16.957 -11.786 1.00 50.84 88 GLU A CA 1
ATOM 680 C C . GLU A 1 88 ? 1.256 17.247 -10.297 1.00 50.84 88 GLU A C 1
ATOM 682 O O . GLU A 1 88 ? 1.146 16.361 -9.452 1.00 50.84 88 GLU A O 1
ATOM 687 N N . GLY A 1 89 ? 1.565 18.494 -9.925 1.00 45.31 89 GLY A N 1
ATOM 688 C CA . GLY A 1 89 ? 1.971 18.854 -8.553 1.00 45.31 89 GLY A CA 1
ATOM 689 C C . GLY A 1 89 ? 0.984 18.464 -7.435 1.00 45.31 89 GLY A C 1
ATOM 690 O O . GLY A 1 89 ? 1.391 18.279 -6.289 1.00 45.31 89 GLY A O 1
ATOM 691 N N . GLN A 1 90 ? -0.301 18.255 -7.748 1.00 48.16 90 GLN A N 1
ATOM 692 C CA . GLN A 1 90 ? -1.285 17.710 -6.798 1.00 48.16 90 GLN A CA 1
ATOM 693 C C . GLN A 1 90 ? -1.018 16.247 -6.419 1.00 48.16 90 GLN A C 1
ATOM 695 O O . GLN A 1 90 ? -1.473 15.779 -5.377 1.00 48.16 90 GLN A O 1
ATOM 700 N N . LEU A 1 91 ? -0.319 15.514 -7.274 1.00 52.41 91 LEU A N 1
ATOM 701 C CA . LEU A 1 91 ? -0.018 14.103 -7.139 1.00 52.41 91 LEU A CA 1
ATOM 702 C C . LEU A 1 91 ? 1.201 13.873 -6.256 1.00 52.41 91 LEU A C 1
ATOM 704 O O . LEU A 1 91 ? 1.113 13.077 -5.335 1.00 52.41 91 LEU A O 1
ATOM 708 N N . LEU A 1 92 ? 2.265 14.663 -6.437 1.00 51.09 92 LEU A N 1
ATOM 709 C CA . LEU A 1 92 ? 3.387 14.737 -5.493 1.00 51.09 92 LEU A CA 1
ATOM 710 C C . LEU A 1 92 ? 2.912 15.149 -4.093 1.00 51.09 92 LEU A C 1
ATOM 712 O O . LEU A 1 92 ? 3.353 14.580 -3.100 1.00 51.09 92 LEU A O 1
ATOM 716 N N . TYR A 1 93 ? 1.948 16.075 -4.014 1.00 48.47 93 TYR A N 1
ATOM 717 C CA . TYR A 1 93 ? 1.308 16.427 -2.748 1.00 48.47 93 TYR A CA 1
ATOM 718 C C . TYR A 1 93 ? 0.511 15.258 -2.152 1.00 48.47 93 TYR A C 1
ATOM 720 O O . TYR A 1 93 ? 0.596 15.043 -0.954 1.00 48.47 93 TYR A O 1
ATOM 728 N N . LYS A 1 94 ? -0.227 14.471 -2.953 1.00 49.72 94 LYS A N 1
ATOM 729 C CA . LYS A 1 94 ? -0.951 13.259 -2.498 1.00 49.72 94 LYS A CA 1
ATOM 730 C C . LYS A 1 94 ? -0.023 12.088 -2.151 1.00 49.72 94 LYS A C 1
ATOM 732 O O . LYS A 1 94 ? -0.386 11.271 -1.312 1.00 49.72 94 LYS A O 1
ATOM 737 N N . LEU A 1 95 ? 1.147 12.038 -2.781 1.00 49.03 95 LEU A N 1
ATOM 738 C CA . LEU A 1 95 ? 2.237 11.088 -2.559 1.00 49.03 95 LEU A CA 1
ATOM 739 C C . LEU A 1 95 ? 3.094 11.425 -1.335 1.00 49.03 95 LEU A C 1
ATOM 741 O O . LEU A 1 95 ? 3.932 10.613 -0.946 1.00 49.03 95 LEU A O 1
ATOM 745 N N . ASP A 1 96 ? 2.896 12.599 -0.727 1.00 54.56 96 ASP A N 1
ATOM 746 C CA . ASP A 1 96 ? 3.563 12.972 0.515 1.00 54.56 96 ASP A CA 1
ATOM 747 C C . ASP A 1 96 ? 3.360 11.859 1.555 1.00 54.56 96 ASP A C 1
ATOM 749 O O . ASP A 1 96 ? 2.231 11.429 1.812 1.00 54.56 96 ASP A O 1
ATOM 753 N N . ALA A 1 97 ? 4.454 11.406 2.172 1.00 50.72 97 ALA A N 1
ATOM 754 C CA . ALA A 1 97 ? 4.434 10.467 3.289 1.00 50.72 97 ALA A CA 1
ATOM 755 C C . ALA A 1 97 ? 3.453 10.913 4.389 1.00 50.72 97 ALA A C 1
ATOM 757 O O . ALA A 1 97 ? 2.865 10.068 5.059 1.00 50.72 97 ALA A O 1
ATOM 758 N N . ALA A 1 98 ? 3.195 12.221 4.522 1.00 52.97 98 ALA A N 1
ATOM 759 C CA . ALA A 1 98 ? 2.168 12.775 5.399 1.00 52.97 98 ALA A CA 1
ATOM 760 C C . ALA A 1 98 ? 0.734 12.281 5.091 1.00 52.97 98 ALA A C 1
ATOM 762 O O . ALA A 1 98 ? -0.084 12.198 6.008 1.00 52.97 98 ALA A O 1
ATOM 763 N N . ASN A 1 99 ? 0.413 11.938 3.839 1.00 50.78 99 ASN A N 1
ATOM 764 C CA . ASN A 1 99 ? -0.858 11.308 3.451 1.00 50.78 99 ASN A CA 1
ATOM 765 C C . ASN A 1 99 ? -0.869 9.789 3.668 1.00 50.78 99 ASN A C 1
ATOM 767 O O . ASN A 1 99 ? -1.946 9.199 3.763 1.00 50.78 99 ASN A O 1
ATOM 771 N N . PHE A 1 100 ? 0.306 9.161 3.774 1.00 53.31 100 PHE A N 1
ATOM 772 C CA . PHE A 1 100 ? 0.444 7.752 4.154 1.00 53.31 100 PHE A CA 1
ATOM 773 C C . PHE A 1 100 ? 0.536 7.542 5.662 1.00 53.31 100 PHE A C 1
ATOM 775 O O . PHE A 1 100 ? 0.267 6.447 6.156 1.00 53.31 100 PHE A O 1
ATOM 782 N N . THR A 1 101 ? 0.870 8.583 6.421 1.00 54.25 101 THR A N 1
ATOM 783 C CA . THR A 1 101 ? 0.604 8.585 7.850 1.00 54.25 101 THR A CA 1
ATOM 784 C C . THR A 1 101 ? -0.898 8.704 8.030 1.00 54.25 101 THR A C 1
ATOM 786 O O . THR A 1 101 ? -1.487 9.727 7.684 1.00 54.25 101 THR A O 1
ATOM 789 N N . ILE A 1 102 ? -1.523 7.653 8.562 1.00 54.59 102 ILE A N 1
ATOM 790 C CA . ILE A 1 102 ? -2.894 7.698 9.068 1.00 54.59 102 ILE A CA 1
ATOM 791 C C . ILE A 1 102 ? -2.907 8.791 10.135 1.00 54.59 102 ILE A C 1
ATOM 793 O O . ILE A 1 102 ? -2.541 8.571 11.289 1.00 54.59 102 ILE A O 1
ATOM 797 N N . ARG A 1 103 ? -3.215 10.026 9.735 1.00 51.94 103 ARG A N 1
ATOM 798 C CA . ARG A 1 103 ? -3.247 11.149 10.658 1.00 51.94 103 ARG A CA 1
ATOM 799 C C . ARG A 1 103 ? -4.432 10.929 11.588 1.00 51.94 103 ARG A C 1
ATOM 801 O O . ARG A 1 103 ? -5.563 11.243 11.235 1.00 51.94 103 ARG A O 1
ATOM 808 N N . LEU A 1 104 ? -4.134 10.483 12.809 1.00 47.25 104 LEU A N 1
ATOM 809 C CA . LEU A 1 104 ? -5.053 10.435 13.955 1.00 47.25 104 LEU A CA 1
ATOM 810 C C . LEU A 1 104 ? -5.760 11.778 14.255 1.00 47.25 104 LEU A C 1
ATOM 812 O O . LEU A 1 104 ? -6.663 11.818 15.076 1.00 47.25 104 LEU A O 1
ATOM 816 N N . TRP A 1 105 ? -5.364 12.885 13.621 1.00 41.19 105 TRP A N 1
ATOM 817 C CA . TRP A 1 105 ? -5.725 14.245 14.028 1.00 41.19 105 TRP A CA 1
ATOM 818 C C . TRP A 1 105 ? -7.130 14.670 13.565 1.00 41.19 105 TRP A C 1
ATOM 820 O O . TRP A 1 105 ? -7.644 15.659 14.073 1.00 41.19 105 TRP A O 1
ATOM 830 N N . ASN A 1 106 ? -7.755 13.913 12.651 1.00 44.78 106 ASN A N 1
ATOM 831 C CA . ASN A 1 106 ? -9.152 14.100 12.220 1.00 44.78 106 ASN A CA 1
ATOM 832 C C . ASN A 1 106 ? -10.033 12.870 12.491 1.00 44.78 106 ASN A C 1
ATOM 834 O O . ASN A 1 106 ? -11.178 12.827 12.050 1.00 44.78 106 ASN A O 1
ATOM 838 N N . ALA A 1 107 ? -9.504 11.852 13.169 1.00 51.91 107 ALA A N 1
ATOM 839 C CA . ALA A 1 107 ? -10.301 10.707 13.565 1.00 51.91 107 ALA A CA 1
ATOM 840 C C . ALA A 1 107 ? -11.123 11.108 14.796 1.00 51.91 107 ALA A C 1
ATOM 842 O O . ALA A 1 107 ? -10.557 11.459 15.830 1.00 51.91 107 ALA A O 1
ATOM 843 N N . SER A 1 108 ? -12.454 11.065 14.703 1.00 57.06 108 SER A N 1
ATOM 844 C CA . SER A 1 108 ? -13.339 11.337 15.849 1.00 57.06 108 SER A CA 1
ATOM 845 C C . SER A 1 108 ? -13.184 10.313 16.985 1.00 57.06 108 SER A C 1
ATOM 847 O O . SER A 1 108 ? -13.646 10.555 18.097 1.00 57.06 108 SER A O 1
ATOM 849 N N . GLY A 1 109 ? -12.488 9.202 16.728 1.00 67.00 109 GLY A N 1
ATOM 850 C CA . GLY A 1 109 ? -12.116 8.179 17.697 1.00 67.00 109 GLY A CA 1
ATOM 851 C C . GLY A 1 109 ? -11.003 7.269 17.159 1.00 67.00 109 GLY A C 1
ATOM 852 O O . GLY A 1 109 ? -10.676 7.329 15.968 1.00 67.00 109 GLY A O 1
ATOM 853 N N . PRO A 1 110 ? -10.395 6.429 18.013 1.00 77.12 110 PRO A N 1
ATOM 854 C CA . PRO A 1 110 ? -9.349 5.501 17.590 1.00 77.12 110 PRO A CA 1
ATOM 855 C C . PRO A 1 110 ? -9.870 4.545 16.506 1.00 77.12 110 PRO A C 1
ATOM 857 O O . PRO A 1 110 ? -11.007 4.082 16.575 1.00 77.12 110 PRO A O 1
ATOM 860 N N . MET A 1 111 ? -9.042 4.245 15.501 1.00 84.62 111 MET A N 1
ATOM 861 C CA . MET A 1 111 ? -9.368 3.199 14.528 1.00 84.62 111 MET A CA 1
ATOM 862 C C . MET A 1 111 ? -9.361 1.828 15.208 1.00 84.62 111 MET A C 1
ATOM 864 O O . MET A 1 111 ? -8.482 1.551 16.028 1.00 84.62 111 MET A O 1
ATOM 868 N N . ASP A 1 112 ? -10.294 0.957 14.824 1.00 89.62 112 ASP A N 1
ATOM 869 C CA . ASP A 1 112 ? -10.263 -0.454 15.214 1.00 89.62 112 ASP A CA 1
ATOM 870 C C . ASP A 1 112 ? -9.196 -1.180 14.388 1.00 89.62 112 ASP A C 1
ATOM 872 O O . ASP A 1 112 ? -9.484 -1.785 13.354 1.00 89.62 112 ASP A O 1
ATOM 876 N N . LEU A 1 113 ? -7.940 -1.039 14.813 1.00 87.56 113 LEU A N 1
ATOM 877 C CA . LEU A 1 113 ? -6.776 -1.674 14.206 1.00 87.56 113 LEU A CA 1
ATOM 878 C C . LEU A 1 113 ? -5.922 -2.324 15.288 1.00 87.56 113 LEU A C 1
ATOM 880 O O . LEU A 1 113 ? -5.502 -1.670 16.246 1.00 87.56 113 LEU A O 1
ATOM 884 N N . GLN A 1 114 ? -5.600 -3.597 15.097 1.00 89.81 114 GLN A N 1
ATOM 885 C CA . GLN A 1 114 ? -4.617 -4.302 15.909 1.00 89.81 114 GLN A CA 1
ATOM 886 C C . GLN A 1 114 ? -3.215 -3.704 15.677 1.00 89.81 114 GLN A C 1
ATOM 888 O O . GLN A 1 114 ? -2.933 -3.212 14.582 1.00 89.81 114 GLN A O 1
ATOM 893 N N . PRO A 1 115 ? -2.286 -3.791 16.647 1.00 87.31 115 PRO A N 1
ATOM 894 C CA . PRO A 1 115 ? -0.930 -3.258 16.482 1.00 87.31 115 PRO A CA 1
ATOM 895 C C . PRO A 1 115 ? -0.210 -3.759 15.217 1.00 87.31 115 PRO A C 1
ATOM 897 O O . PRO A 1 115 ? 0.433 -2.976 14.522 1.00 87.31 115 PRO A O 1
ATOM 900 N N . ALA A 1 116 ? -0.371 -5.040 14.869 1.00 88.50 116 ALA A N 1
ATOM 901 C CA . ALA A 1 116 ? 0.212 -5.617 13.655 1.00 88.50 116 ALA A CA 1
ATOM 902 C C . ALA A 1 116 ? -0.362 -4.999 12.365 1.00 88.50 116 ALA A C 1
ATOM 904 O O . ALA A 1 116 ? 0.381 -4.748 11.420 1.00 88.50 116 ALA A O 1
ATOM 905 N N . GLU A 1 117 ? -1.661 -4.685 12.341 1.00 90.75 117 GLU A N 1
ATOM 906 C CA . GLU A 1 117 ? -2.332 -4.033 11.207 1.00 90.75 117 GLU A CA 1
ATOM 907 C C . GLU A 1 117 ? -1.841 -2.591 11.030 1.00 90.75 117 GLU A C 1
ATOM 909 O O . GLU A 1 117 ? -1.628 -2.142 9.906 1.00 90.75 117 GLU A O 1
ATOM 914 N N . GLN A 1 118 ? -1.592 -1.879 12.133 1.00 88.19 118 GLN A N 1
ATOM 915 C CA . GLN A 1 118 ? -1.038 -0.521 12.098 1.00 88.19 118 GLN A CA 1
ATOM 916 C C . GLN A 1 118 ? 0.380 -0.507 11.515 1.00 88.19 118 GLN A C 1
ATOM 918 O O . GLN A 1 118 ? 0.688 0.316 10.652 1.00 88.19 118 GLN A O 1
ATOM 923 N N . VAL A 1 119 ? 1.233 -1.440 11.952 1.00 86.25 119 VAL A N 1
ATOM 924 C CA . VAL A 1 119 ? 2.596 -1.594 11.420 1.00 86.25 119 VAL A CA 1
ATOM 925 C C . VAL A 1 119 ? 2.556 -1.986 9.943 1.00 86.25 119 VAL A C 1
ATOM 927 O O . VAL A 1 119 ? 3.293 -1.412 9.143 1.00 86.25 119 VAL A O 1
ATOM 930 N N . ALA A 1 120 ? 1.669 -2.908 9.564 1.00 90.06 120 ALA A N 1
ATOM 931 C CA . ALA A 1 120 ? 1.482 -3.319 8.179 1.00 90.06 120 ALA A CA 1
ATOM 932 C C . ALA A 1 120 ? 1.056 -2.145 7.284 1.00 90.06 120 ALA A C 1
ATOM 934 O O . ALA A 1 120 ? 1.663 -1.929 6.238 1.00 90.06 120 ALA A O 1
ATOM 935 N N . LEU A 1 121 ? 0.082 -1.334 7.714 1.00 89.56 121 LEU A N 1
ATOM 936 C CA . LEU A 1 121 ? -0.323 -0.120 6.999 1.00 89.56 121 LEU A CA 1
ATOM 937 C C . LEU A 1 121 ? 0.844 0.862 6.860 1.00 89.56 121 LEU A C 1
ATOM 939 O O . LEU A 1 121 ? 1.117 1.338 5.764 1.00 89.56 121 LEU A O 1
ATOM 943 N N . ALA A 1 122 ? 1.587 1.133 7.933 1.00 86.50 122 ALA A N 1
ATOM 944 C CA . ALA A 1 122 ? 2.742 2.026 7.857 1.00 86.50 122 ALA A CA 1
ATOM 945 C C . ALA A 1 122 ? 3.804 1.519 6.861 1.00 86.50 122 ALA A C 1
ATOM 947 O O . ALA A 1 122 ? 4.307 2.294 6.046 1.00 86.50 122 ALA A O 1
ATOM 948 N N . ALA A 1 123 ? 4.102 0.217 6.882 1.00 90.06 123 ALA A N 1
ATOM 949 C CA . ALA A 1 123 ? 5.064 -0.407 5.979 1.00 90.06 123 ALA A CA 1
ATOM 950 C C . ALA A 1 123 ? 4.608 -0.357 4.512 1.00 90.06 123 ALA A C 1
ATOM 952 O O . ALA A 1 123 ? 5.398 0.012 3.644 1.00 90.06 123 ALA A O 1
ATOM 953 N N . ILE A 1 124 ? 3.334 -0.658 4.234 1.00 91.50 124 ILE A N 1
ATOM 954 C CA . ILE A 1 124 ? 2.749 -0.544 2.888 1.00 91.50 124 ILE A CA 1
ATOM 955 C C . ILE A 1 124 ? 2.861 0.894 2.385 1.00 91.50 124 ILE A C 1
ATOM 957 O O . ILE A 1 124 ? 3.232 1.114 1.234 1.00 91.50 124 ILE A O 1
ATOM 961 N N . GLY A 1 125 ? 2.593 1.874 3.244 1.00 86.88 125 GLY A N 1
ATOM 962 C CA . GLY A 1 125 ? 2.644 3.290 2.886 1.00 86.88 125 GLY A CA 1
ATOM 963 C C . GLY A 1 125 ? 4.049 3.749 2.552 1.00 86.88 125 GLY A C 1
ATOM 964 O O . GLY A 1 125 ? 4.258 4.360 1.511 1.00 86.88 125 GLY A O 1
ATOM 965 N N . ALA A 1 126 ? 5.019 3.392 3.393 1.00 86.50 126 ALA A N 1
ATOM 966 C CA . ALA A 1 126 ? 6.425 3.695 3.153 1.00 86.50 126 ALA A CA 1
ATOM 967 C C . ALA A 1 126 ? 6.936 3.054 1.850 1.00 86.50 126 ALA A C 1
ATOM 969 O O . ALA A 1 126 ? 7.597 3.719 1.055 1.00 86.50 126 ALA A O 1
ATOM 970 N N . ALA A 1 127 ? 6.589 1.786 1.609 1.00 88.94 127 ALA A N 1
ATOM 971 C CA . ALA A 1 127 ? 6.957 1.061 0.394 1.00 88.94 127 ALA A CA 1
ATOM 972 C C . ALA A 1 127 ? 6.293 1.653 -0.862 1.00 88.94 127 ALA A C 1
ATOM 974 O O . ALA A 1 127 ? 6.918 1.782 -1.909 1.00 88.94 127 ALA A O 1
ATOM 975 N N . THR A 1 128 ? 5.027 2.054 -0.757 1.00 86.81 128 THR A N 1
ATOM 976 C CA . THR A 1 128 ? 4.288 2.687 -1.856 1.00 86.81 128 THR A CA 1
ATOM 977 C C . THR A 1 128 ? 4.864 4.066 -2.179 1.00 86.81 128 THR A C 1
ATOM 979 O O . THR A 1 128 ? 5.062 4.390 -3.347 1.00 86.81 128 THR A O 1
ATOM 982 N N . ALA A 1 129 ? 5.175 4.871 -1.161 1.00 83.75 129 ALA A N 1
ATOM 983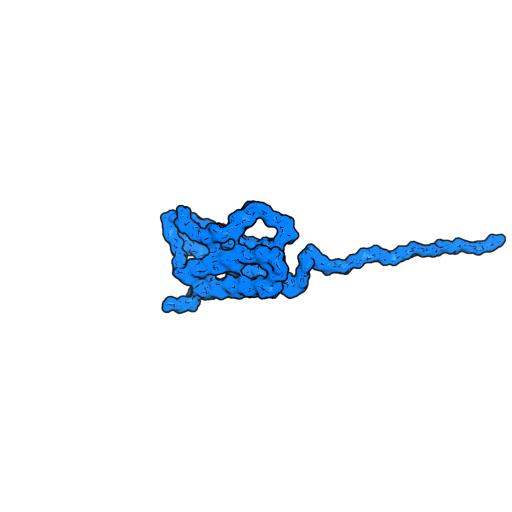 C CA . ALA A 1 129 ? 5.715 6.217 -1.332 1.00 83.75 129 ALA A CA 1
ATOM 984 C C . ALA A 1 129 ? 7.121 6.229 -1.959 1.00 83.75 129 ALA A C 1
ATOM 986 O O . ALA A 1 129 ? 7.495 7.212 -2.596 1.00 83.75 129 ALA A O 1
ATOM 987 N N . SER A 1 130 ? 7.902 5.151 -1.814 1.00 83.00 130 SER A N 1
ATOM 988 C CA . SER A 1 130 ? 9.215 5.038 -2.460 1.00 83.00 130 SER A CA 1
ATOM 989 C C . SER A 1 130 ? 9.135 4.631 -3.935 1.00 83.00 130 SER A C 1
ATOM 991 O O . SER A 1 130 ? 10.073 4.908 -4.685 1.00 83.00 130 SER A O 1
ATOM 993 N N . ALA A 1 131 ? 8.027 4.022 -4.373 1.00 82.62 131 ALA A N 1
ATOM 994 C CA . ALA A 1 131 ? 7.902 3.434 -5.705 1.00 82.62 131 ALA A CA 1
ATOM 995 C C . ALA A 1 131 ? 8.107 4.435 -6.866 1.00 82.62 131 ALA A C 1
ATOM 997 O O . ALA A 1 131 ? 8.865 4.102 -7.778 1.00 82.62 131 ALA A O 1
ATOM 998 N N . PRO A 1 132 ? 7.562 5.673 -6.843 1.00 73.56 132 PRO A N 1
ATOM 999 C CA . PRO A 1 132 ? 7.819 6.654 -7.908 1.00 73.56 132 PRO A CA 1
ATOM 1000 C C . PRO A 1 132 ? 9.303 7.041 -8.034 1.00 73.56 132 PRO A C 1
ATOM 1002 O O . PRO A 1 132 ? 9.805 7.292 -9.129 1.00 73.56 132 PRO A O 1
ATOM 1005 N N . GLY A 1 133 ? 10.041 7.044 -6.918 1.00 70.50 133 GLY A N 1
ATOM 1006 C CA . GLY A 1 133 ? 11.480 7.316 -6.911 1.00 70.50 133 GLY A CA 1
ATOM 1007 C C . GLY A 1 133 ? 12.311 6.228 -7.602 1.00 70.50 133 GLY A C 1
ATOM 1008 O O . GLY A 1 133 ? 13.427 6.503 -8.043 1.00 70.50 133 GLY A O 1
ATOM 1009 N N . LEU A 1 134 ? 11.783 5.007 -7.738 1.00 70.31 134 LEU A N 1
ATOM 1010 C CA . LEU A 1 134 ? 12.480 3.906 -8.409 1.00 70.31 134 LEU A CA 1
ATOM 1011 C C . LEU A 1 134 ? 12.533 4.094 -9.926 1.00 70.31 134 LEU A C 1
ATOM 1013 O O . LEU A 1 134 ? 13.565 3.811 -10.537 1.00 70.31 134 LEU A O 1
ATOM 1017 N N . ALA A 1 135 ? 11.465 4.622 -10.528 1.00 66.69 135 ALA A N 1
ATOM 1018 C CA . ALA A 1 135 ? 11.466 4.952 -11.951 1.00 66.69 135 ALA A CA 1
ATOM 1019 C C . ALA A 1 135 ? 12.392 6.120 -12.277 1.00 66.69 135 ALA A C 1
ATOM 1021 O O . ALA A 1 135 ? 13.152 6.042 -13.241 1.00 66.69 135 ALA A O 1
ATOM 1022 N N . ALA A 1 136 ? 12.419 7.153 -11.429 1.00 66.06 136 ALA A N 1
ATOM 1023 C CA . ALA A 1 136 ? 13.322 8.289 -11.608 1.00 66.06 136 ALA A CA 1
ATOM 1024 C C . ALA A 1 136 ? 14.812 7.884 -11.601 1.00 66.06 136 ALA A C 1
ATOM 1026 O O . ALA A 1 136 ? 15.624 8.510 -12.278 1.00 66.06 136 ALA A O 1
ATOM 1027 N N . ASN A 1 137 ? 15.171 6.817 -10.878 1.00 60.69 137 ASN A N 1
ATOM 1028 C CA . ASN A 1 137 ? 16.554 6.354 -10.729 1.00 60.69 137 ASN A CA 1
ATOM 1029 C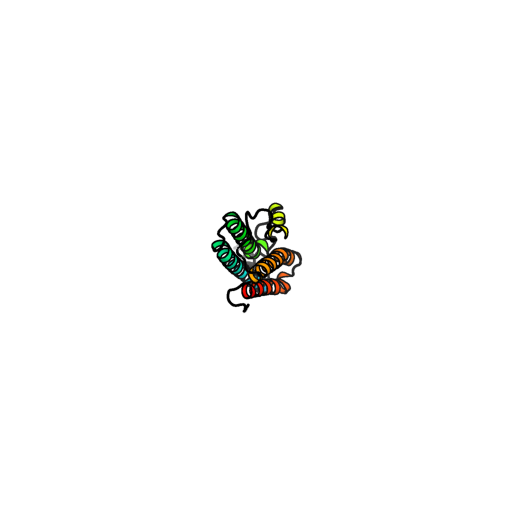 C . ASN A 1 137 ? 16.924 5.155 -11.622 1.00 60.69 137 ASN A C 1
ATOM 1031 O O . ASN A 1 137 ? 17.988 4.571 -11.424 1.00 60.69 137 ASN A O 1
ATOM 1035 N N . ARG A 1 138 ? 16.071 4.763 -12.585 1.00 67.62 138 ARG A N 1
ATOM 1036 C CA . ARG A 1 138 ? 16.253 3.540 -13.404 1.00 67.62 138 ARG A CA 1
ATOM 1037 C C . ARG A 1 138 ? 16.498 2.279 -12.557 1.00 67.62 138 ARG A C 1
ATOM 1039 O O . ARG A 1 138 ? 17.209 1.367 -12.967 1.00 67.62 138 ARG A O 1
ATOM 1046 N N . ALA A 1 139 ? 15.917 2.235 -11.360 1.00 70.88 139 ALA A N 1
ATOM 1047 C CA . ALA A 1 139 ? 16.096 1.158 -10.389 1.00 70.88 139 ALA A CA 1
ATOM 1048 C C . ALA A 1 139 ? 14.922 0.163 -10.390 1.00 70.88 139 ALA A C 1
ATOM 1050 O O . ALA A 1 139 ? 14.847 -0.705 -9.521 1.00 70.88 139 ALA A O 1
ATOM 1051 N N . LEU A 1 140 ? 14.004 0.272 -11.361 1.00 72.38 140 LEU A N 1
ATOM 1052 C CA . LEU A 1 140 ? 12.794 -0.551 -11.439 1.00 72.38 140 LEU A CA 1
ATOM 1053 C C . LEU A 1 140 ? 13.118 -2.046 -11.406 1.00 72.38 140 LEU A C 1
ATOM 1055 O O . LEU A 1 140 ? 12.614 -2.744 -10.534 1.00 72.38 140 LEU A O 1
ATOM 1059 N N . GLY A 1 141 ? 14.016 -2.531 -12.265 1.00 74.00 141 GLY A N 1
ATOM 1060 C CA . GLY A 1 141 ? 14.352 -3.959 -12.305 1.00 74.00 141 GLY A CA 1
ATOM 1061 C C . GLY A 1 141 ? 15.022 -4.501 -11.033 1.00 74.00 141 GLY A C 1
ATOM 1062 O O . GLY A 1 141 ? 14.853 -5.672 -10.704 1.00 74.00 141 GLY A O 1
ATOM 1063 N N . ALA A 1 142 ? 15.770 -3.675 -10.294 1.00 79.25 142 ALA A N 1
ATOM 1064 C CA . ALA A 1 142 ? 16.534 -4.130 -9.128 1.00 79.25 142 ALA A CA 1
ATOM 1065 C C . ALA A 1 142 ? 15.760 -4.006 -7.806 1.00 79.25 142 ALA A C 1
ATOM 1067 O O . ALA A 1 142 ? 15.852 -4.883 -6.943 1.00 79.25 142 ALA A O 1
ATOM 1068 N N . ASP A 1 143 ? 15.004 -2.920 -7.639 1.00 84.19 143 ASP A N 1
ATOM 1069 C CA . ASP A 1 143 ? 14.443 -2.533 -6.344 1.00 84.19 143 ASP A CA 1
ATOM 1070 C C . ASP A 1 143 ? 12.918 -2.649 -6.274 1.00 84.19 143 ASP A C 1
ATOM 1072 O O . ASP A 1 143 ? 12.381 -2.869 -5.184 1.00 84.19 143 ASP A O 1
ATOM 1076 N N . LEU A 1 144 ? 12.203 -2.599 -7.404 1.00 86.44 144 LEU A N 1
ATOM 1077 C CA . LEU A 1 144 ? 10.752 -2.799 -7.398 1.00 86.44 144 LEU A CA 1
ATOM 1078 C C . LEU A 1 144 ? 10.349 -4.193 -6.878 1.00 86.44 144 LEU A C 1
ATOM 1080 O O . LEU A 1 144 ? 9.435 -4.250 -6.051 1.00 86.44 144 LEU A O 1
ATOM 1084 N N . PRO A 1 145 ? 11.051 -5.301 -7.207 1.00 91.00 145 PRO A N 1
ATOM 1085 C CA . PRO A 1 145 ? 10.755 -6.605 -6.608 1.00 91.00 145 PRO A CA 1
ATOM 1086 C C . PRO A 1 145 ? 10.868 -6.601 -5.078 1.00 91.00 145 PRO A C 1
ATOM 1088 O O . PRO A 1 145 ? 10.088 -7.253 -4.383 1.00 91.00 145 PRO A O 1
ATOM 1091 N N . ARG A 1 146 ? 11.807 -5.822 -4.521 1.00 89.94 146 ARG A N 1
ATOM 1092 C CA . ARG A 1 146 ? 11.985 -5.690 -3.065 1.00 89.94 146 ARG A CA 1
ATOM 1093 C C . ARG A 1 146 ? 10.833 -4.920 -2.429 1.00 89.94 146 ARG A C 1
ATOM 1095 O O . ARG A 1 146 ? 10.360 -5.316 -1.366 1.00 89.94 146 ARG A O 1
ATOM 1102 N N . VAL A 1 147 ? 10.351 -3.864 -3.087 1.00 90.19 147 VAL A N 1
ATOM 1103 C CA . VAL A 1 147 ? 9.152 -3.121 -2.665 1.00 90.19 147 VAL A CA 1
ATOM 1104 C C . VAL A 1 147 ? 7.917 -4.025 -2.681 1.00 90.19 147 VAL A C 1
ATOM 1106 O O . VAL A 1 147 ? 7.184 -4.074 -1.693 1.00 90.19 147 VAL A O 1
ATOM 1109 N N . ILE A 1 148 ? 7.722 -4.802 -3.751 1.00 92.44 148 ILE A N 1
ATOM 1110 C CA . ILE A 1 148 ? 6.625 -5.775 -3.864 1.00 92.44 148 ILE A CA 1
ATOM 1111 C C . ILE A 1 148 ? 6.696 -6.795 -2.724 1.00 92.44 148 ILE A C 1
ATOM 1113 O O . ILE A 1 148 ? 5.701 -7.027 -2.033 1.00 92.44 148 ILE A O 1
ATOM 1117 N N . ALA A 1 149 ? 7.876 -7.376 -2.489 1.00 93.81 149 ALA A N 1
ATOM 1118 C CA . ALA A 1 149 ? 8.083 -8.340 -1.417 1.00 93.81 149 ALA A CA 1
ATOM 1119 C C . ALA A 1 149 ? 7.785 -7.731 -0.040 1.00 93.81 149 ALA A C 1
ATOM 1121 O O . ALA A 1 149 ? 7.115 -8.374 0.768 1.00 93.81 149 ALA A O 1
ATOM 1122 N N . LEU A 1 150 ? 8.225 -6.497 0.225 1.00 93.62 150 LEU A N 1
ATOM 1123 C CA . LEU A 1 150 ? 7.967 -5.796 1.484 1.00 93.62 150 LEU A CA 1
ATOM 1124 C C . LEU A 1 150 ? 6.465 -5.603 1.734 1.00 93.62 150 LEU A C 1
ATOM 1126 O O . LEU A 1 150 ? 5.994 -5.875 2.837 1.00 93.62 150 LEU A O 1
ATOM 1130 N N . ILE A 1 151 ? 5.704 -5.205 0.711 1.00 93.88 151 ILE A N 1
ATOM 1131 C CA . ILE A 1 151 ? 4.240 -5.080 0.796 1.00 93.88 151 ILE A CA 1
ATOM 1132 C C . ILE A 1 151 ? 3.600 -6.444 1.079 1.00 93.88 151 ILE A C 1
ATOM 1134 O O . ILE A 1 151 ? 2.749 -6.555 1.961 1.00 93.88 151 ILE A O 1
ATOM 1138 N N . GLY A 1 152 ? 4.049 -7.495 0.387 1.00 94.00 152 GLY A N 1
ATOM 1139 C CA . GLY A 1 152 ? 3.603 -8.867 0.633 1.00 94.00 152 GLY A CA 1
ATOM 1140 C C . GLY A 1 152 ? 3.822 -9.314 2.083 1.00 94.00 152 GLY A C 1
ATOM 1141 O O . GLY A 1 152 ? 2.902 -9.831 2.715 1.00 94.00 152 GLY A O 1
ATOM 1142 N N . HIS A 1 153 ? 5.011 -9.056 2.637 1.00 94.12 153 HIS A N 1
ATOM 1143 C CA . HIS A 1 153 ? 5.336 -9.376 4.030 1.00 94.12 153 HIS A CA 1
ATOM 1144 C C . HIS A 1 153 ? 4.509 -8.550 5.017 1.00 94.12 153 HIS A C 1
ATOM 1146 O O . HIS A 1 153 ? 4.005 -9.100 5.993 1.00 94.12 153 HIS A O 1
ATOM 1152 N N . ALA A 1 154 ? 4.325 -7.253 4.757 1.00 92.62 154 ALA A N 1
ATOM 1153 C CA . ALA A 1 154 ? 3.505 -6.387 5.596 1.00 92.62 154 ALA A CA 1
ATOM 1154 C C . ALA A 1 154 ? 2.061 -6.905 5.692 1.00 92.62 154 ALA A C 1
ATOM 1156 O O . ALA A 1 154 ? 1.537 -7.047 6.795 1.00 92.62 154 ALA A O 1
ATOM 1157 N N . MET A 1 155 ? 1.444 -7.278 4.565 1.00 93.19 155 MET A N 1
ATOM 1158 C CA . MET A 1 155 ? 0.106 -7.882 4.567 1.00 93.19 155 MET A CA 1
ATOM 1159 C C . MET A 1 155 ? 0.063 -9.225 5.303 1.00 93.19 155 MET A C 1
ATOM 1161 O O . MET A 1 155 ? -0.920 -9.511 5.979 1.00 93.19 155 MET A O 1
ATOM 1165 N N . ALA A 1 156 ? 1.107 -10.051 5.187 1.00 91.94 156 ALA A N 1
ATOM 1166 C CA . ALA A 1 156 ? 1.175 -11.324 5.901 1.00 91.94 156 ALA A CA 1
ATOM 1167 C C . ALA A 1 156 ? 1.229 -11.121 7.426 1.00 91.94 156 ALA A C 1
ATOM 1169 O O . ALA A 1 156 ? 0.522 -11.810 8.158 1.00 91.94 156 ALA A O 1
ATOM 1170 N N . VAL A 1 157 ? 2.006 -10.139 7.896 1.00 89.94 157 VAL A N 1
ATOM 1171 C CA . VAL A 1 157 ? 2.095 -9.759 9.318 1.00 89.94 157 VAL A CA 1
ATOM 1172 C C . VAL A 1 157 ? 0.780 -9.161 9.825 1.00 89.94 157 VAL A C 1
ATOM 1174 O O . VAL A 1 157 ? 0.344 -9.479 10.928 1.00 89.94 157 VAL A O 1
ATOM 1177 N N . GLY A 1 158 ? 0.133 -8.312 9.023 1.00 84.38 158 GLY A N 1
ATOM 1178 C CA . GLY A 1 158 ? -1.159 -7.702 9.353 1.00 84.38 158 GLY A CA 1
ATOM 1179 C C . GLY A 1 158 ? -2.369 -8.620 9.142 1.00 84.38 158 GLY A C 1
ATOM 1180 O O . GLY A 1 158 ? -3.492 -8.224 9.439 1.00 84.38 158 GLY A O 1
ATOM 1181 N N . GLY A 1 159 ? -2.172 -9.821 8.595 1.00 81.94 159 GLY A N 1
ATOM 1182 C CA . GLY A 1 159 ? -3.234 -10.780 8.318 1.00 81.94 159 GLY A CA 1
ATOM 1183 C C . GLY A 1 159 ? -3.658 -11.583 9.556 1.00 81.94 159 GLY A C 1
ATOM 1184 O O . GLY A 1 159 ? -2.931 -11.649 10.548 1.00 81.94 159 GLY A O 1
ATOM 1185 N N . PRO A 1 160 ? -4.805 -12.283 9.494 1.00 62.38 160 PRO A N 1
ATOM 1186 C CA . PRO A 1 160 ? -5.372 -13.043 10.617 1.00 62.38 160 PRO A CA 1
ATOM 1187 C C . PRO A 1 160 ? -4.552 -14.277 11.063 1.00 62.38 160 PRO A C 1
ATOM 1189 O O . PRO A 1 160 ? -5.052 -15.097 11.827 1.00 62.38 160 PRO A O 1
ATOM 1192 N N . GLY A 1 161 ? -3.309 -14.436 10.595 1.00 50.94 161 GLY A N 1
ATOM 1193 C CA . GLY A 1 161 ? -2.454 -15.601 10.843 1.00 50.94 161 GLY A CA 1
ATOM 1194 C C . GLY A 1 161 ? -1.254 -15.367 11.765 1.00 50.94 161 GLY A C 1
ATOM 1195 O O . GLY A 1 161 ? -0.534 -16.325 12.036 1.00 50.94 161 GLY A O 1
ATOM 1196 N N . CYS A 1 162 ? -1.006 -14.144 12.247 1.00 39.75 162 CYS A N 1
ATOM 1197 C CA . CYS A 1 162 ? 0.127 -13.897 13.142 1.00 39.75 162 CYS A CA 1
ATOM 1198 C C . CYS A 1 162 ? -0.234 -14.321 14.584 1.00 39.75 162 CYS A C 1
ATOM 1200 O O . CYS A 1 162 ? -1.187 -13.771 15.145 1.00 39.75 162 CYS A O 1
ATOM 1202 N N . PRO A 1 163 ? 0.471 -15.296 15.197 1.00 40.31 163 PRO A N 1
ATOM 1203 C CA . PRO A 1 163 ? 0.223 -15.668 16.586 1.00 40.31 163 PRO A CA 1
ATOM 1204 C C . PRO A 1 163 ? 0.489 -14.466 17.504 1.00 40.31 163 PRO A C 1
ATOM 1206 O O . PRO A 1 163 ? 1.490 -13.767 17.340 1.00 40.31 163 PRO A O 1
ATOM 1209 N N . ARG A 1 164 ? -0.458 -14.220 18.416 1.00 48.66 164 ARG A N 1
ATOM 1210 C CA . ARG A 1 164 ? -0.402 -13.170 19.442 1.00 48.66 164 ARG A CA 1
ATOM 1211 C C . ARG A 1 164 ? 0.599 -13.499 20.540 1.00 48.66 164 ARG A C 1
ATOM 1213 O O . ARG A 1 164 ? 0.683 -14.694 20.903 1.00 48.66 164 ARG A O 1
#

Organism: NCBI:txid88074

Foldseek 3Di:
DDDDDDDDDDDDDPPPPCPVPPPQNDDPLLVVLLVLLLVLLLVLLVLLQVLLVPWPDPVSSVLSNLLSVLSNCLSNPQLRCCPPHHQPPVNVVCLPLVSLPPPPPPGPDDRPADPLLNQLSNQSSVLSSCSNVCNVVVNSNPCSVVSSVSNVVSCVSRDPPDDD

Sequence (164 aa):
MTNTSTLDLILPGDEPDDDGQDYDGLSSPERETLAEAAGMGVRAAAWIRTLAERQGEEDNRRSLERYARAVERILSREIVTDRDGPLEGQLLYKLDAANFTIRLWNASGPMDLQPAEQVALAAIGAATASAPGLAANRALGADLPRVIALIGHAMAVGGPGCPR

Secondary structure (DSSP, 8-state):
----------------------TT---HHHHHHHHHHHHHHHHHHHHHHHHHHT-SSHHHHHHHHHHHHHHHHIIIIISSTTSSSS--HHHHHHTSHHHHS--GGG-SS-----HHHHHHHHHHHHHHHHHHHHHHTT-HHHHHHHHHHHHHHHHHHHSTTS--